Protein AF-A0A848XPH4-F1 (afdb_monomer_lite)

pLDDT: mean 78.01, std 22.47, range [37.09, 98.38]

Secondary structure (DSSP, 8-state):
------------------------PPTTPPP-EEEEEEEESSHHHHHHHHHHTTTSSS-EEEEEEEETTEEEEEEEEEEESSGGG-

Radius of gyration: 19.81 Å; chains: 1; bounding box: 33×53×61 Å

Sequence (86 aa):
MPLARPLYILLSAVLLVSQPLQGQTPPNQPLRYSVLVASMATLDDARSLQLEHNTDPVPFYIVPVQVNRAVYYRVLAGMFADRNDA

Foldseek 3Di:
DDDDDDDDPPDDDPPPPPPQPPVPQPVPDQQFDKDFPDKAQDPVVLVVVQVVCVPPPWHWDWGWDADPNGIIITIITHGHRDPVVD

Structure (mmCIF, N/CA/C/O backbone):
data_AF-A0A848XPH4-F1
#
_entry.id   AF-A0A848XPH4-F1
#
loop_
_atom_site.group_PDB
_atom_site.id
_atom_site.type_symbol
_atom_site.label_atom_id
_atom_site.label_alt_id
_atom_site.label_comp_id
_atom_site.label_asym_id
_atom_site.label_entity_id
_atom_site.label_seq_id
_atom_site.pdbx_PDB_ins_code
_atom_site.Cartn_x
_atom_site.Cartn_y
_atom_site.Cartn_z
_atom_site.occupancy
_atom_site.B_iso_or_equiv
_atom_site.auth_seq_id
_atom_site.auth_comp_id
_atom_site.auth_asym_id
_atom_site.auth_atom_id
_atom_site.pdbx_PDB_model_num
ATOM 1 N N . MET A 1 1 ? 1.080 45.271 41.436 1.00 41.47 1 MET A N 1
ATOM 2 C CA . MET A 1 1 ? -0.276 44.840 41.031 1.00 41.47 1 MET A CA 1
ATOM 3 C C . MET A 1 1 ? -0.174 44.163 39.668 1.00 41.47 1 MET A C 1
ATOM 5 O O . MET A 1 1 ? 0.305 44.814 38.747 1.00 41.47 1 MET A O 1
ATOM 9 N N . PRO A 1 2 ? -0.493 42.862 39.559 1.00 47.19 2 PRO A N 1
ATOM 10 C CA . PRO A 1 2 ? -0.270 42.062 38.357 1.00 47.19 2 PRO A CA 1
ATOM 11 C C . PRO A 1 2 ? -1.453 42.186 37.388 1.00 47.19 2 PRO A C 1
ATOM 13 O O . PRO A 1 2 ? -2.602 42.030 37.789 1.00 47.19 2 PRO A O 1
ATOM 16 N N . LEU A 1 3 ? -1.180 42.438 36.109 1.00 51.78 3 LEU A N 1
ATOM 17 C CA . LEU A 1 3 ? -2.174 42.320 35.042 1.00 51.78 3 LEU A CA 1
ATOM 18 C C . LEU A 1 3 ? -1.936 40.997 34.317 1.00 51.78 3 LEU A C 1
ATOM 20 O O . LEU A 1 3 ? -1.096 40.895 33.426 1.00 51.78 3 LEU A O 1
ATOM 24 N N . ALA A 1 4 ? -2.682 39.981 34.743 1.00 50.03 4 ALA A N 1
ATOM 25 C CA . ALA A 1 4 ? -2.900 38.773 33.969 1.00 50.03 4 ALA A CA 1
ATOM 26 C C . ALA A 1 4 ? -3.580 39.159 32.647 1.00 50.03 4 ALA A C 1
ATOM 28 O O . ALA A 1 4 ? -4.635 39.795 32.652 1.00 50.03 4 ALA A O 1
ATOM 29 N N . ARG A 1 5 ? -2.985 38.785 31.513 1.00 46.50 5 ARG A N 1
ATOM 30 C CA . ARG A 1 5 ? -3.669 38.810 30.218 1.00 46.50 5 ARG A CA 1
ATOM 31 C C . ARG A 1 5 ? -3.874 37.371 29.750 1.00 46.50 5 ARG A C 1
ATOM 33 O O . ARG A 1 5 ? -2.895 36.629 29.687 1.00 46.50 5 ARG A O 1
ATOM 40 N N . PRO A 1 6 ? -5.122 36.962 29.473 1.00 48.97 6 PRO A N 1
ATOM 41 C CA . PRO A 1 6 ? -5.424 35.601 29.080 1.00 48.97 6 PRO A CA 1
ATOM 42 C C . PRO A 1 6 ? -4.891 35.292 27.681 1.00 48.97 6 PRO A C 1
ATOM 44 O O . PRO A 1 6 ? -5.008 36.074 26.737 1.00 48.97 6 PRO A O 1
ATOM 47 N N . LEU A 1 7 ? -4.322 34.097 27.615 1.00 50.28 7 LEU A N 1
ATOM 48 C CA . LEU A 1 7 ? -4.031 33.286 26.450 1.00 50.28 7 LEU A CA 1
ATOM 49 C C . LEU A 1 7 ? -5.242 33.245 25.499 1.00 50.28 7 LEU A C 1
ATOM 51 O O . LEU A 1 7 ? -6.257 32.632 25.818 1.00 50.28 7 LEU A O 1
ATOM 55 N N . TYR A 1 8 ? -5.124 33.861 24.325 1.00 40.12 8 TYR A N 1
ATOM 56 C CA . TYR A 1 8 ? -6.000 33.590 23.184 1.00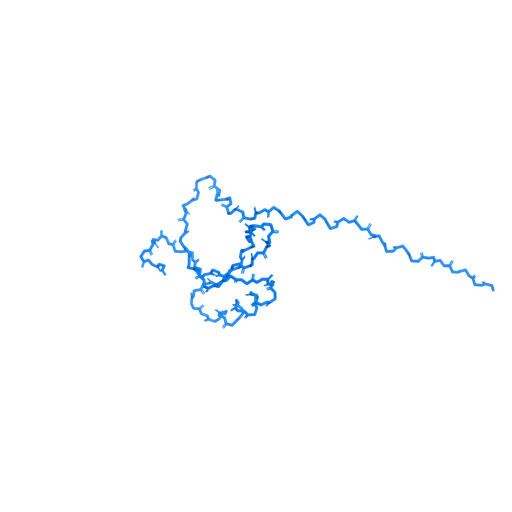 40.12 8 TYR A CA 1
ATOM 57 C C . TYR A 1 8 ? -5.221 32.719 22.197 1.00 40.12 8 TYR A C 1
ATOM 59 O O . TYR A 1 8 ? -4.618 33.213 21.247 1.00 40.12 8 TYR A O 1
ATOM 67 N N . ILE A 1 9 ? -5.198 31.406 22.443 1.00 45.38 9 ILE A N 1
ATOM 68 C CA . ILE A 1 9 ? -4.912 30.452 21.369 1.00 45.38 9 ILE A CA 1
ATOM 69 C C . ILE A 1 9 ? -6.168 30.457 20.505 1.00 45.38 9 ILE A C 1
ATOM 71 O O . ILE A 1 9 ? -7.228 30.011 20.942 1.00 45.38 9 ILE A O 1
ATOM 75 N N . LEU A 1 10 ? -6.052 31.042 19.313 1.00 41.69 10 LEU A N 1
ATOM 76 C CA . LEU A 1 10 ? -7.065 30.990 18.268 1.00 41.69 10 LEU A CA 1
ATOM 77 C C . LEU A 1 10 ? -7.369 29.524 17.956 1.00 41.69 10 LEU A C 1
ATOM 79 O O . LEU A 1 10 ? -6.642 28.836 17.242 1.00 41.69 10 LEU A O 1
ATOM 83 N N . LEU A 1 11 ? -8.449 29.061 18.570 1.00 41.25 11 LEU A N 1
ATOM 84 C CA . LEU A 1 11 ? -9.127 27.822 18.273 1.00 41.25 11 LEU A CA 1
ATOM 85 C C . LEU A 1 11 ? -9.841 27.989 16.924 1.00 41.25 11 LEU A C 1
ATOM 87 O O . LEU A 1 11 ? -10.510 28.995 16.695 1.00 41.25 11 LEU A O 1
ATOM 91 N N . SER A 1 12 ? -9.756 26.942 16.106 1.00 38.28 12 SER A N 1
ATOM 92 C CA . SER A 1 12 ? -10.683 26.625 15.011 1.00 38.28 12 SER A CA 1
ATOM 93 C C . SER A 1 12 ? -10.420 27.279 13.653 1.00 38.28 12 SER A C 1
ATOM 95 O O . SER A 1 12 ? -10.945 28.336 13.328 1.00 38.28 12 SER A O 1
ATOM 97 N N . ALA A 1 13 ? -9.745 26.524 12.787 1.00 40.22 13 ALA A N 1
ATOM 98 C CA . ALA A 1 13 ? -10.419 25.906 11.642 1.00 40.22 13 ALA A CA 1
ATOM 99 C C . ALA A 1 13 ? -9.509 24.822 11.051 1.00 40.22 13 ALA A C 1
ATOM 101 O O . ALA A 1 13 ? -8.935 24.977 9.976 1.00 40.22 13 ALA A O 1
ATOM 102 N N . VAL A 1 14 ? -9.379 23.690 11.750 1.00 39.06 14 VAL A N 1
ATOM 103 C CA . VAL A 1 14 ? -8.997 22.459 11.055 1.00 39.06 14 VAL A CA 1
ATOM 104 C C . VAL A 1 14 ? -10.218 22.066 10.228 1.00 39.06 14 VAL A C 1
ATOM 106 O O . VAL A 1 14 ? -11.087 21.323 10.676 1.00 39.06 14 VAL A O 1
ATOM 109 N N . LEU A 1 15 ? -10.316 22.625 9.022 1.00 37.09 15 LEU A N 1
ATOM 110 C CA . LEU A 1 15 ? -11.080 22.034 7.933 1.00 37.09 15 LEU A CA 1
ATOM 111 C C . LEU A 1 15 ? -10.375 20.715 7.593 1.00 37.09 15 LEU A C 1
ATOM 113 O O . LEU A 1 15 ? -9.642 20.613 6.613 1.00 37.09 15 LEU A O 1
ATOM 117 N N . LEU A 1 16 ? -10.572 19.694 8.434 1.00 39.16 16 LEU A N 1
ATOM 118 C CA . LEU A 1 16 ? -10.341 18.310 8.048 1.00 39.16 16 LEU A CA 1
ATOM 119 C C . LEU A 1 16 ? -11.475 17.968 7.082 1.00 39.16 16 LEU A C 1
ATOM 121 O O . LEU A 1 16 ? -12.456 17.307 7.415 1.00 39.16 16 LEU A O 1
ATOM 125 N N . VAL A 1 17 ? -11.375 18.510 5.872 1.00 38.94 17 VAL A N 1
ATOM 126 C CA . VAL A 1 17 ? -12.127 18.016 4.737 1.00 38.94 17 VAL A CA 1
ATOM 127 C C . VAL A 1 17 ? -11.568 16.622 4.495 1.00 38.94 17 VAL A C 1
ATOM 129 O O . VAL A 1 17 ? -10.605 16.433 3.760 1.00 38.94 17 VAL A O 1
ATOM 132 N N . SER A 1 18 ? -12.153 15.629 5.160 1.00 45.12 18 SER A N 1
ATOM 133 C CA . SER A 1 18 ? -12.068 14.234 4.752 1.00 45.12 18 SER A CA 1
ATOM 134 C C . SER A 1 18 ? -12.865 14.095 3.456 1.00 45.12 18 SER A C 1
ATOM 136 O O . SER A 1 18 ? -13.906 13.446 3.413 1.00 45.12 18 SER A O 1
ATOM 138 N N . GLN A 1 19 ? -12.411 14.763 2.391 1.00 45.22 19 GLN A N 1
ATOM 139 C CA . GLN A 1 19 ? -12.762 14.341 1.050 1.00 45.22 19 GLN A CA 1
ATOM 140 C C . GLN A 1 19 ? -12.301 12.889 0.979 1.00 45.22 19 GLN A C 1
ATOM 142 O O . GLN A 1 19 ? -11.133 12.620 1.288 1.00 45.22 19 GLN A O 1
ATOM 147 N N . PRO A 1 20 ? -13.177 11.931 0.639 1.00 43.00 20 PRO A N 1
ATOM 148 C CA . PRO A 1 20 ? -12.656 10.652 0.224 1.00 43.00 20 PRO A CA 1
ATOM 149 C C . PRO A 1 20 ? -11.710 10.985 -0.929 1.00 43.00 20 PRO A C 1
ATOM 151 O O . PRO A 1 20 ? -12.134 11.565 -1.928 1.00 43.00 20 PRO A O 1
ATOM 154 N N . LEU A 1 21 ? -10.424 10.668 -0.775 1.00 49.28 21 LEU A N 1
ATOM 155 C CA . LEU A 1 21 ? -9.490 10.569 -1.890 1.00 49.28 21 LEU A CA 1
ATOM 156 C C . LEU A 1 21 ? -9.952 9.375 -2.740 1.00 49.28 21 LEU A C 1
ATOM 158 O O . LEU A 1 21 ? -9.257 8.377 -2.890 1.00 49.28 21 LEU A O 1
ATOM 162 N N . GLN A 1 22 ? -11.175 9.437 -3.274 1.00 47.62 22 GLN A N 1
ATOM 163 C CA . GLN A 1 22 ? -11.480 8.779 -4.522 1.00 47.62 22 GLN A CA 1
ATOM 164 C C . GLN A 1 22 ? -10.481 9.404 -5.472 1.00 47.62 22 GLN A C 1
ATOM 166 O O . GLN A 1 22 ? -10.560 10.607 -5.705 1.00 47.62 22 GLN A O 1
ATOM 171 N N . GLY A 1 23 ? -9.482 8.630 -5.896 1.00 52.62 23 GLY A N 1
ATOM 172 C CA . GLY A 1 23 ? -8.514 9.059 -6.889 1.00 52.62 23 GLY A CA 1
ATOM 173 C C . GLY A 1 23 ? -9.284 9.603 -8.082 1.00 52.62 23 GLY A C 1
ATOM 174 O O . GLY A 1 23 ? -9.771 8.843 -8.916 1.00 52.62 23 GLY A O 1
ATOM 175 N N . GLN A 1 24 ? -9.472 10.919 -8.114 1.00 50.59 24 GLN A N 1
ATOM 176 C CA . GLN A 1 24 ? -10.050 11.611 -9.242 1.00 50.59 24 GLN A CA 1
ATOM 177 C C . GLN A 1 24 ? -8.934 11.620 -10.263 1.00 50.59 24 GLN A C 1
ATOM 179 O O . GLN A 1 24 ? -8.128 12.544 -10.317 1.00 50.59 24 GLN A O 1
ATOM 184 N N . THR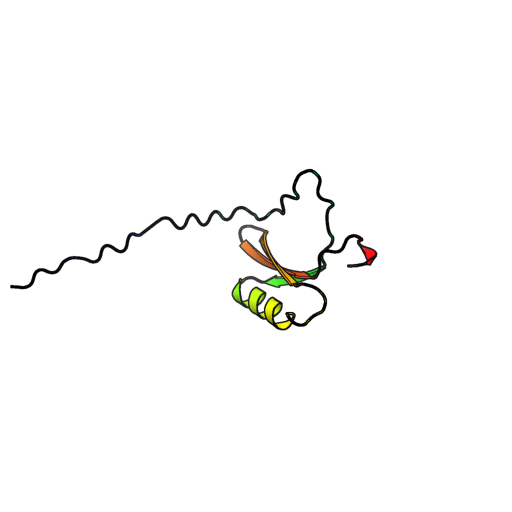 A 1 25 ? -8.824 10.517 -11.000 1.00 58.03 25 THR A N 1
ATOM 185 C CA . THR A 1 25 ? -7.982 10.453 -1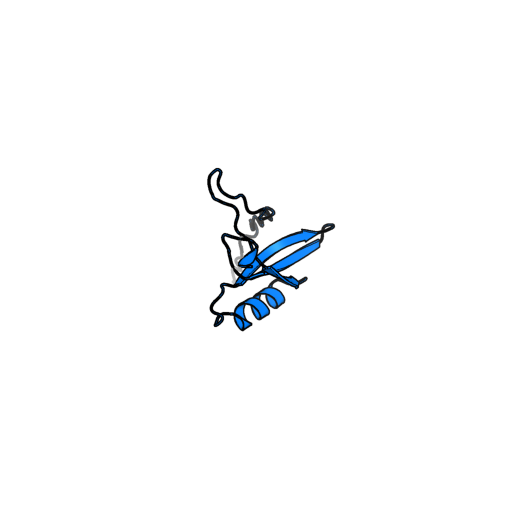2.184 1.00 58.03 25 THR A CA 1
ATOM 186 C C . THR A 1 25 ? -8.382 11.661 -13.027 1.00 58.03 25 THR A C 1
ATOM 188 O O . THR A 1 25 ? -9.569 11.772 -13.360 1.00 58.03 25 THR A O 1
ATOM 191 N N . PRO A 1 26 ? -7.469 12.608 -13.311 1.00 61.28 26 PRO A N 1
ATOM 192 C CA . PRO A 1 26 ? -7.786 13.731 -14.173 1.00 61.28 26 PRO A CA 1
ATOM 193 C C . PRO A 1 26 ? -8.427 13.190 -15.452 1.00 61.28 26 PRO A C 1
ATOM 195 O O . PRO A 1 26 ? -7.952 12.166 -15.963 1.00 61.28 26 PRO A O 1
ATOM 198 N N . PRO A 1 27 ? -9.505 13.811 -15.962 1.00 59.44 27 PRO A N 1
ATOM 199 C CA . PRO A 1 27 ? -10.072 13.393 -17.233 1.00 59.44 27 PRO A CA 1
ATOM 200 C C . PRO A 1 27 ? -8.921 13.427 -18.239 1.00 59.44 27 PRO A C 1
ATOM 202 O O . PRO A 1 27 ? -8.296 14.473 -18.403 1.00 59.44 27 PRO A O 1
ATOM 205 N N . ASN A 1 28 ? -8.602 12.272 -18.834 1.00 67.44 28 ASN A N 1
ATOM 206 C CA . ASN A 1 28 ? -7.471 12.028 -19.741 1.00 67.44 28 ASN A CA 1
ATOM 207 C C . ASN A 1 28 ? -6.145 11.481 -19.149 1.00 67.44 28 ASN A C 1
ATOM 209 O O . ASN A 1 28 ? -5.140 11.475 -19.858 1.00 67.44 28 ASN A O 1
ATOM 213 N N . GLN A 1 29 ? -6.112 10.966 -17.913 1.00 66.44 29 GLN A N 1
ATOM 214 C CA . GLN A 1 29 ? -5.003 10.113 -17.445 1.00 66.44 29 GLN A CA 1
ATOM 215 C C . GLN A 1 29 ? -5.383 8.620 -17.460 1.00 66.44 29 GLN A C 1
ATOM 217 O O . GLN A 1 29 ? -6.478 8.270 -17.015 1.00 66.44 29 GLN A O 1
ATOM 222 N N . PRO A 1 30 ? -4.505 7.726 -17.961 1.00 74.81 30 PRO A N 1
ATOM 223 C CA . PRO A 1 30 ? -4.762 6.292 -17.931 1.00 74.81 30 PRO A CA 1
ATOM 224 C C . PRO A 1 30 ? -4.776 5.785 -16.486 1.00 74.81 30 PRO A C 1
ATOM 226 O O . PRO A 1 30 ? -3.921 6.156 -15.678 1.00 74.81 30 PRO A O 1
ATOM 229 N N . LEU A 1 31 ? -5.743 4.919 -16.178 1.00 80.94 31 LEU A N 1
ATOM 230 C CA . LEU A 1 31 ? -5.813 4.235 -14.890 1.00 80.94 31 LEU A CA 1
ATOM 231 C C . LEU A 1 31 ? -4.557 3.378 -14.693 1.00 80.94 31 LEU A C 1
ATOM 233 O O . LEU A 1 31 ? -4.088 2.729 -15.628 1.00 80.94 31 LEU A O 1
ATOM 237 N N . ARG A 1 32 ? -4.023 3.385 -13.471 1.00 88.12 32 ARG A N 1
ATOM 238 C CA . ARG A 1 32 ? -2.889 2.553 -13.060 1.00 88.12 32 ARG A CA 1
ATOM 239 C C . ARG A 1 32 ? -3.364 1.450 -12.125 1.00 88.12 32 ARG A C 1
ATOM 241 O O . ARG A 1 32 ? -4.310 1.649 -11.362 1.00 88.12 32 ARG A O 1
ATOM 248 N N . TYR A 1 33 ? -2.688 0.313 -12.182 1.00 91.25 33 TYR A N 1
ATOM 249 C CA . TYR A 1 33 ? -2.883 -0.794 -11.258 1.00 91.25 33 TYR A CA 1
ATOM 250 C C . TYR A 1 33 ? -1.944 -0.656 -10.067 1.00 91.25 33 TYR A C 1
ATOM 252 O O . TYR A 1 33 ? -0.805 -0.215 -10.204 1.00 91.25 33 TYR A O 1
ATOM 260 N N . SER A 1 34 ? -2.421 -1.067 -8.902 1.00 95.00 34 SER A N 1
ATOM 261 C CA . SER A 1 34 ? -1.638 -1.088 -7.671 1.00 95.00 34 SER A CA 1
ATOM 262 C C . SER A 1 34 ? -2.059 -2.284 -6.842 1.00 95.00 34 SER A C 1
ATOM 264 O O . SER A 1 34 ? -3.233 -2.669 -6.845 1.00 95.00 34 SER A O 1
ATOM 266 N N . VAL A 1 35 ? -1.109 -2.860 -6.116 1.00 95.31 35 VAL A N 1
ATOM 267 C CA . VAL A 1 35 ? -1.347 -4.029 -5.270 1.00 95.31 35 VAL A CA 1
ATOM 268 C C . VAL A 1 35 ? -1.723 -3.563 -3.873 1.00 95.31 35 VAL A C 1
ATOM 270 O O . VAL A 1 35 ? -1.010 -2.767 -3.266 1.00 95.31 35 VAL A O 1
ATOM 273 N N . LEU A 1 36 ? -2.843 -4.057 -3.343 1.00 96.06 36 LEU A N 1
ATOM 274 C CA . LEU A 1 36 ? -3.203 -3.850 -1.941 1.00 96.06 36 LEU A CA 1
ATOM 275 C C . LEU A 1 36 ? -2.354 -4.760 -1.059 1.00 96.06 36 LEU A C 1
ATOM 277 O O . LEU A 1 36 ? -2.536 -5.972 -1.073 1.00 96.06 36 LEU A O 1
ATOM 281 N N . VAL A 1 37 ? -1.473 -4.155 -0.269 1.00 96.44 37 VAL A N 1
ATOM 282 C CA . VAL A 1 37 ? -0.583 -4.870 0.652 1.00 96.44 37 VAL A CA 1
ATOM 283 C C . VAL A 1 37 ? -1.262 -5.055 2.005 1.00 96.44 37 VAL A C 1
ATOM 2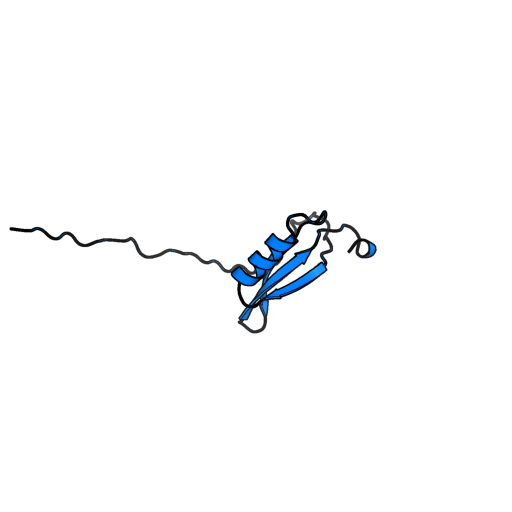85 O O . VAL A 1 37 ? -1.308 -6.158 2.539 1.00 96.44 37 VAL A O 1
ATOM 288 N N . ALA A 1 38 ? -1.835 -3.978 2.551 1.00 96.75 38 ALA A N 1
ATOM 289 C CA . ALA A 1 38 ? -2.491 -4.005 3.854 1.00 96.75 38 ALA A CA 1
ATOM 290 C C . ALA A 1 38 ? -3.620 -2.973 3.962 1.00 96.75 38 ALA A C 1
ATOM 292 O O . ALA A 1 38 ? -3.653 -1.973 3.246 1.00 96.75 38 ALA A O 1
ATOM 293 N N . SER A 1 39 ? -4.539 -3.200 4.901 1.00 97.12 39 SER A N 1
ATOM 294 C CA . SER A 1 39 ? -5.580 -2.247 5.292 1.00 97.12 39 SER A CA 1
ATOM 295 C C . SER A 1 39 ? -5.581 -2.121 6.810 1.00 97.12 39 SER A C 1
ATOM 297 O O . SER A 1 39 ? -5.913 -3.077 7.506 1.00 97.12 39 SER A O 1
ATOM 299 N N . MET A 1 40 ? -5.208 -0.951 7.319 1.00 97.06 40 MET A N 1
ATOM 300 C CA . MET A 1 40 ? -4.958 -0.724 8.743 1.00 97.06 40 MET A CA 1
ATOM 301 C C . MET A 1 40 ? -5.966 0.254 9.341 1.00 97.06 40 MET A C 1
ATOM 303 O O . MET A 1 40 ? -6.514 1.105 8.642 1.00 97.06 40 MET A O 1
ATOM 307 N N . ALA A 1 41 ? -6.243 0.120 10.638 1.00 96.69 41 ALA A N 1
ATOM 308 C CA . ALA A 1 41 ? -7.186 0.994 11.337 1.00 96.69 41 ALA A CA 1
ATOM 309 C C . ALA A 1 41 ? -6.567 2.350 11.721 1.00 96.69 41 ALA A C 1
ATOM 311 O O . ALA A 1 41 ? -7.291 3.329 11.891 1.00 96.69 41 ALA A O 1
ATOM 312 N N . THR A 1 42 ? -5.239 2.422 11.842 1.00 97.38 42 THR A N 1
ATOM 313 C CA . THR A 1 42 ? -4.516 3.641 12.220 1.00 97.38 42 THR A CA 1
ATOM 314 C C . THR A 1 42 ? -3.572 4.091 11.103 1.00 97.38 42 THR A C 1
ATOM 316 O O . THR A 1 42 ? -3.092 3.282 10.306 1.00 97.38 42 THR A O 1
ATOM 319 N N . LEU A 1 43 ? -3.325 5.403 11.026 1.00 97.75 43 LEU A N 1
ATOM 320 C CA . LEU A 1 43 ? -2.383 5.973 10.059 1.00 97.75 43 LEU A CA 1
ATOM 321 C C . LEU A 1 43 ? -0.930 5.641 10.421 1.00 97.75 43 LEU A C 1
ATOM 323 O O . LEU A 1 43 ? -0.109 5.467 9.525 1.00 97.75 43 LEU A O 1
ATOM 327 N N . ASP A 1 44 ? -0.612 5.561 11.713 1.00 98.38 44 ASP A N 1
ATOM 328 C CA . ASP A 1 44 ? 0.754 5.319 12.186 1.00 98.38 44 ASP A CA 1
ATOM 329 C C . ASP A 1 44 ? 1.221 3.889 11.891 1.00 98.38 44 ASP A C 1
ATOM 331 O O . ASP A 1 44 ? 2.362 3.708 11.461 1.00 98.38 44 ASP A O 1
ATOM 335 N N . ASP A 1 45 ? 0.336 2.893 11.999 1.00 98.06 45 ASP A N 1
ATOM 336 C CA . ASP A 1 45 ? 0.647 1.524 11.565 1.00 98.06 45 ASP A CA 1
ATOM 337 C C . ASP A 1 45 ? 0.910 1.492 10.051 1.00 98.06 45 ASP A C 1
ATOM 339 O O . ASP A 1 45 ? 1.897 0.918 9.589 1.00 98.06 45 ASP A O 1
ATOM 343 N N . ALA A 1 46 ? 0.068 2.181 9.267 1.00 98.19 46 ALA A N 1
ATOM 344 C CA . ALA A 1 46 ? 0.209 2.237 7.812 1.00 98.19 46 ALA A CA 1
ATOM 345 C C . ALA A 1 46 ? 1.511 2.931 7.386 1.00 98.19 46 ALA A C 1
ATOM 347 O O . ALA A 1 46 ? 2.163 2.493 6.438 1.00 98.19 46 ALA A O 1
ATOM 348 N N . ARG A 1 47 ? 1.915 3.991 8.098 1.00 98.19 47 ARG A N 1
ATOM 349 C CA . ARG A 1 47 ? 3.197 4.681 7.891 1.00 98.19 47 ARG A CA 1
ATOM 350 C C . ARG A 1 47 ? 4.384 3.820 8.279 1.00 98.19 47 ARG A C 1
ATOM 352 O O . ARG A 1 47 ? 5.365 3.818 7.547 1.00 98.19 47 ARG A O 1
ATOM 359 N N . SER A 1 48 ? 4.295 3.096 9.391 1.00 98.06 48 SER A N 1
ATOM 360 C CA . SER A 1 48 ? 5.343 2.159 9.807 1.00 98.06 48 SER A CA 1
ATOM 361 C C . SER A 1 48 ? 5.603 1.127 8.709 1.00 98.06 48 SER A C 1
ATOM 363 O O . SER A 1 48 ? 6.747 0.968 8.293 1.00 98.06 48 SER A O 1
ATOM 365 N N . LEU A 1 49 ? 4.539 0.536 8.149 1.00 96.50 49 LEU A N 1
ATOM 366 C CA . LEU A 1 49 ? 4.658 -0.406 7.034 1.00 96.50 49 LEU A CA 1
ATOM 367 C C . LEU A 1 49 ? 5.214 0.256 5.763 1.00 96.50 49 LEU A C 1
ATOM 369 O O . LEU A 1 49 ? 6.085 -0.299 5.105 1.00 96.50 49 LEU A O 1
ATOM 373 N N . GLN A 1 50 ? 4.746 1.455 5.406 1.00 95.88 50 GLN A N 1
ATOM 374 C CA . GLN A 1 50 ? 5.277 2.175 4.242 1.00 95.88 50 GLN A CA 1
ATOM 375 C C . GLN A 1 50 ? 6.787 2.441 4.375 1.00 95.88 50 GLN A C 1
ATOM 377 O O . GLN A 1 50 ? 7.523 2.319 3.399 1.00 95.88 50 GLN A O 1
ATOM 382 N N . LEU A 1 51 ? 7.244 2.819 5.573 1.00 96.06 51 LEU A N 1
ATOM 383 C CA . LEU A 1 51 ? 8.649 3.111 5.851 1.00 96.06 51 LEU A CA 1
ATOM 384 C C . LEU A 1 51 ? 9.523 1.854 5.827 1.00 96.06 51 LEU A C 1
ATOM 386 O O . LEU A 1 51 ? 10.652 1.933 5.345 1.00 96.06 51 LEU A O 1
ATOM 390 N N . GLU A 1 52 ? 9.006 0.716 6.297 1.00 96.31 52 GLU A N 1
ATOM 391 C CA . GLU A 1 52 ? 9.685 -0.586 6.224 1.00 96.31 52 GLU A CA 1
ATOM 392 C C . GLU A 1 52 ? 10.059 -0.953 4.779 1.00 96.31 52 GLU A C 1
ATOM 394 O O . GLU A 1 52 ? 11.148 -1.463 4.532 1.00 96.31 52 GLU A O 1
ATOM 399 N N . HIS A 1 53 ? 9.203 -0.592 3.821 1.00 93.31 53 HIS A N 1
ATOM 400 C CA . HIS A 1 53 ? 9.379 -0.871 2.395 1.00 93.31 53 HIS A CA 1
ATOM 401 C C . HIS A 1 53 ? 9.985 0.292 1.586 1.00 93.31 53 HIS A C 1
ATOM 403 O O . HIS A 1 53 ? 10.008 0.256 0.358 1.00 93.31 53 HIS A O 1
ATOM 409 N N . ASN A 1 54 ? 10.505 1.345 2.226 1.00 87.81 54 ASN A N 1
ATOM 410 C CA . ASN A 1 54 ? 10.996 2.534 1.509 1.00 87.81 54 ASN A CA 1
ATOM 411 C C . ASN A 1 54 ? 12.279 2.286 0.684 1.00 87.81 54 ASN A C 1
ATOM 413 O O . ASN A 1 54 ? 12.659 3.112 -0.144 1.00 87.81 54 ASN A O 1
ATOM 417 N N . THR A 1 55 ? 12.970 1.169 0.919 1.00 90.75 55 THR A N 1
ATOM 418 C CA . THR A 1 55 ? 14.139 0.748 0.130 1.00 90.75 55 THR A CA 1
ATOM 419 C C . THR A 1 55 ? 13.782 -0.165 -1.037 1.00 90.75 55 THR A C 1
ATOM 421 O O . THR A 1 55 ? 14.667 -0.514 -1.820 1.00 90.75 55 THR A O 1
ATOM 424 N N . ASP A 1 56 ? 12.518 -0.571 -1.154 1.00 91.62 56 ASP A N 1
ATOM 425 C CA . ASP A 1 56 ? 12.084 -1.455 -2.223 1.00 91.62 56 ASP A CA 1
ATOM 426 C C . ASP A 1 56 ? 12.086 -0.714 -3.569 1.00 91.62 56 ASP A C 1
ATOM 428 O O . ASP A 1 56 ? 11.837 0.492 -3.638 1.00 91.62 56 ASP A O 1
ATOM 432 N N . PRO A 1 57 ? 12.337 -1.423 -4.682 1.00 92.38 57 PRO A N 1
ATOM 433 C CA . PRO A 1 57 ? 12.346 -0.815 -6.013 1.00 92.38 57 PRO A CA 1
ATOM 434 C C . PRO A 1 57 ? 10.956 -0.346 -6.474 1.00 92.38 57 PRO A C 1
ATOM 436 O O . PRO A 1 57 ? 10.842 0.337 -7.493 1.00 92.38 57 PRO A O 1
ATOM 439 N N . VAL A 1 58 ? 9.898 -0.720 -5.751 1.00 93.19 58 VAL A N 1
ATOM 440 C CA . VAL A 1 58 ? 8.508 -0.367 -6.042 1.00 93.19 58 VAL A CA 1
ATOM 441 C C . VAL A 1 58 ? 8.031 0.653 -5.007 1.00 93.19 58 VAL A C 1
ATOM 443 O O . VAL A 1 58 ? 8.213 0.425 -3.816 1.00 93.19 58 VAL A O 1
ATOM 446 N N . PRO A 1 59 ? 7.391 1.764 -5.412 1.00 92.88 59 PRO A N 1
ATOM 447 C CA . PRO A 1 59 ? 6.917 2.765 -4.465 1.00 92.88 59 PRO A CA 1
ATOM 448 C C . PRO A 1 59 ? 5.708 2.264 -3.669 1.00 92.88 59 PRO A C 1
ATOM 450 O O . PRO A 1 59 ? 4.768 1.709 -4.239 1.00 92.88 59 PRO A O 1
ATOM 453 N N . PHE A 1 60 ? 5.690 2.553 -2.369 1.00 95.69 60 PHE A N 1
ATOM 454 C CA . PHE A 1 60 ? 4.550 2.304 -1.486 1.00 95.69 60 PHE A CA 1
ATOM 455 C C . PHE A 1 60 ? 3.868 3.622 -1.118 1.00 95.69 60 PHE A C 1
ATOM 457 O O . PHE A 1 60 ? 4.529 4.631 -0.863 1.00 95.69 60 PHE A O 1
ATOM 464 N N . TYR A 1 61 ? 2.538 3.626 -1.062 1.00 95.25 61 TYR A N 1
ATOM 465 C CA . TYR A 1 61 ? 1.754 4.804 -0.693 1.00 95.25 61 TYR A CA 1
ATOM 466 C C . TYR A 1 61 ? 0.481 4.436 0.069 1.00 95.25 61 TYR A C 1
ATOM 468 O O . TYR A 1 61 ? -0.011 3.311 0.005 1.00 95.25 61 TYR A O 1
ATOM 476 N N . ILE A 1 62 ? -0.045 5.406 0.819 1.00 96.56 62 ILE A N 1
ATOM 477 C CA . ILE A 1 62 ? -1.193 5.220 1.710 1.00 96.56 62 ILE A CA 1
ATOM 478 C C . ILE A 1 62 ? -2.402 5.966 1.153 1.00 96.56 62 ILE A C 1
ATOM 480 O O . ILE A 1 62 ? -2.308 7.148 0.822 1.00 96.56 62 ILE A O 1
ATOM 484 N N . VAL A 1 63 ? -3.554 5.296 1.106 1.00 95.50 63 VAL A N 1
ATOM 485 C CA . VAL A 1 63 ? -4.839 5.896 0.727 1.00 95.50 63 VAL A CA 1
ATOM 486 C C . VAL 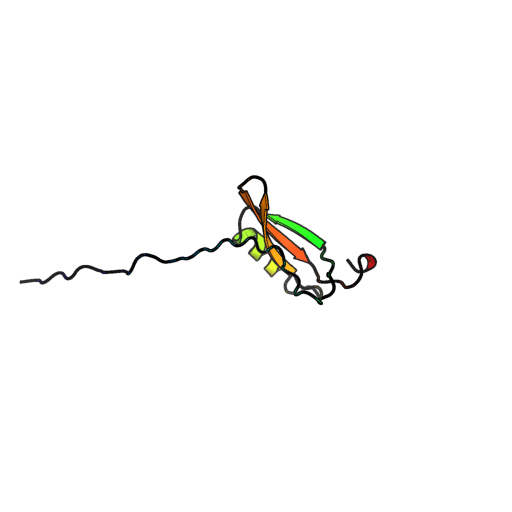A 1 63 ? -5.860 5.689 1.850 1.00 95.50 63 VAL A C 1
ATOM 488 O O . VAL A 1 63 ? -6.130 4.541 2.219 1.00 95.50 63 VAL A O 1
ATOM 491 N N . PRO A 1 64 ? -6.461 6.762 2.398 1.00 95.56 64 PRO A N 1
ATOM 492 C CA . PRO A 1 64 ? -7.568 6.634 3.335 1.00 95.56 64 PRO A CA 1
ATOM 493 C C . PRO A 1 64 ? -8.846 6.233 2.589 1.00 95.56 64 PRO A C 1
ATOM 495 O O . PRO A 1 64 ? -9.231 6.856 1.600 1.00 95.56 64 PRO A O 1
ATOM 498 N N . VAL A 1 65 ? -9.530 5.202 3.079 1.00 94.44 65 VAL A N 1
ATOM 499 C CA . VAL A 1 65 ? -10.776 4.686 2.505 1.00 94.44 65 VAL A CA 1
ATOM 500 C C . VAL A 1 65 ? -11.824 4.547 3.597 1.00 94.44 65 VAL A C 1
ATOM 502 O O . VAL A 1 65 ? -11.568 3.970 4.652 1.00 94.44 65 VAL A O 1
ATOM 505 N N . GLN A 1 66 ? -13.030 5.045 3.332 1.00 95.62 66 GLN A N 1
ATOM 506 C CA . GLN A 1 66 ? -14.162 4.885 4.235 1.00 95.62 66 GLN A CA 1
ATOM 507 C C . GLN A 1 66 ? -14.906 3.579 3.926 1.00 95.62 66 GLN A C 1
ATOM 509 O O . GLN A 1 66 ? -15.389 3.379 2.813 1.00 95.62 66 GLN A O 1
ATOM 514 N N . VAL A 1 67 ? -15.020 2.696 4.918 1.00 90.94 67 VAL A N 1
ATOM 515 C CA . VAL A 1 67 ? -15.754 1.426 4.844 1.00 90.94 67 VAL A CA 1
ATOM 516 C C . VAL A 1 67 ? -16.701 1.364 6.037 1.00 90.94 67 VAL A C 1
ATOM 518 O O . VAL A 1 67 ? -16.261 1.429 7.179 1.00 90.94 67 VAL A O 1
ATOM 521 N N . ASN A 1 68 ? -18.011 1.263 5.791 1.00 93.00 68 ASN A N 1
ATOM 522 C CA . ASN A 1 68 ? -19.034 1.161 6.843 1.00 93.00 68 ASN A CA 1
ATOM 523 C C . ASN A 1 68 ? -18.897 2.218 7.959 1.00 93.00 68 ASN A C 1
ATOM 525 O O . ASN A 1 68 ? -18.998 1.903 9.141 1.00 93.00 68 ASN A O 1
ATOM 529 N N . ARG A 1 69 ? -18.680 3.485 7.579 1.00 92.56 69 ARG A N 1
ATOM 530 C CA . ARG A 1 69 ? -18.465 4.641 8.480 1.00 92.56 69 ARG A CA 1
ATOM 531 C C . ARG A 1 69 ? -17.152 4.633 9.279 1.00 92.56 69 ARG A C 1
ATOM 533 O O . ARG A 1 69 ? -16.894 5.617 9.962 1.00 92.56 69 ARG A O 1
ATOM 540 N N . ALA A 1 70 ? -16.308 3.614 9.150 1.00 93.62 70 ALA A N 1
ATOM 541 C CA . ALA A 1 70 ? -14.944 3.618 9.671 1.00 93.62 70 ALA A CA 1
ATOM 542 C C . ALA A 1 70 ? -13.947 4.027 8.575 1.00 93.62 70 ALA A C 1
ATOM 544 O O . ALA A 1 70 ? -14.162 3.745 7.395 1.00 93.62 70 ALA A O 1
ATOM 545 N N . VAL A 1 71 ? -12.863 4.704 8.956 1.00 95.00 71 VAL A N 1
ATOM 546 C CA . VAL A 1 71 ? -11.748 5.017 8.051 1.00 95.00 71 VAL A CA 1
ATOM 547 C C . VAL A 1 71 ? -10.676 3.953 8.225 1.00 95.00 71 VAL A C 1
ATOM 549 O O . VAL A 1 71 ? -10.260 3.672 9.345 1.00 95.00 71 VAL A O 1
ATOM 552 N N . TYR A 1 72 ? -10.226 3.392 7.110 1.00 96.25 72 TYR A N 1
ATOM 553 C CA . TYR A 1 72 ? -9.070 2.512 7.041 1.00 96.25 72 TYR A CA 1
ATOM 554 C C . TYR A 1 72 ? -7.992 3.151 6.174 1.00 96.25 72 TYR A C 1
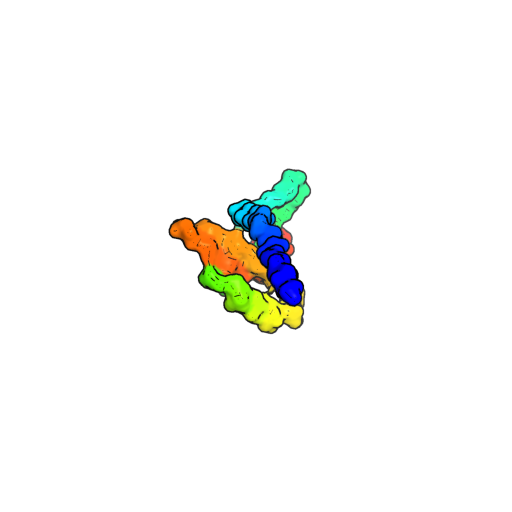ATOM 556 O O . TYR A 1 72 ? -8.288 3.828 5.190 1.00 96.25 72 TYR A O 1
ATOM 564 N N . TYR A 1 73 ? -6.739 2.897 6.514 1.00 97.56 73 TYR A N 1
ATOM 565 C CA . TYR A 1 73 ? -5.568 3.350 5.780 1.00 97.56 73 TYR A CA 1
ATOM 566 C C . TYR A 1 73 ? -5.026 2.169 4.986 1.00 97.56 73 TYR A C 1
ATOM 568 O O . TYR A 1 73 ? -4.477 1.221 5.549 1.00 97.56 73 TYR A O 1
ATOM 576 N N . ARG A 1 74 ? -5.251 2.185 3.671 1.00 97.50 74 ARG A N 1
ATOM 577 C CA . ARG A 1 74 ? -4.768 1.136 2.772 1.00 97.50 74 ARG A CA 1
ATOM 578 C C . ARG A 1 74 ? -3.356 1.455 2.322 1.00 97.50 74 ARG A C 1
ATOM 580 O O . ARG A 1 74 ? -3.127 2.546 1.809 1.00 97.50 74 ARG A O 1
ATOM 587 N N . VAL A 1 75 ? -2.450 0.499 2.483 1.00 96.88 75 VAL A N 1
ATOM 588 C CA . VAL A 1 75 ? -1.085 0.557 1.959 1.00 96.88 75 VAL A CA 1
ATOM 589 C C . VAL A 1 75 ? -1.071 -0.157 0.613 1.00 96.88 75 VAL A C 1
ATOM 591 O O . VAL A 1 75 ? -1.456 -1.325 0.514 1.00 96.88 75 VAL A O 1
ATOM 594 N N . LEU A 1 76 ? -0.682 0.575 -0.423 1.00 96.75 76 LEU A N 1
ATOM 595 C CA . LEU A 1 76 ? -0.660 0.139 -1.813 1.00 96.75 76 LEU A CA 1
ATOM 596 C C . LEU A 1 76 ? 0.780 0.147 -2.328 1.00 96.75 76 LEU A C 1
ATOM 598 O O . LEU A 1 76 ? 1.534 1.065 -2.007 1.00 96.75 76 LEU A O 1
ATOM 602 N N . ALA A 1 77 ? 1.133 -0.845 -3.143 1.00 95.69 77 ALA A N 1
ATOM 603 C CA . ALA A 1 77 ? 2.421 -0.935 -3.819 1.00 95.69 77 ALA A CA 1
ATOM 604 C C . ALA A 1 77 ? 2.264 -0.725 -5.330 1.00 95.69 77 ALA A C 1
ATOM 606 O O . ALA A 1 77 ? 1.392 -1.317 -5.974 1.00 95.69 77 ALA A O 1
ATOM 607 N N . GLY A 1 78 ? 3.142 0.108 -5.881 1.00 92.25 78 GLY A N 1
ATOM 608 C CA . GLY A 1 78 ? 3.303 0.333 -7.311 1.00 92.25 78 GLY A CA 1
ATOM 609 C C . GLY A 1 78 ? 2.204 1.166 -7.964 1.00 92.25 78 GLY A C 1
ATOM 610 O O . GLY A 1 78 ? 1.185 1.508 -7.370 1.00 92.25 78 GLY A O 1
ATOM 611 N N . MET A 1 79 ? 2.439 1.529 -9.221 1.00 90.62 79 MET A N 1
ATOM 612 C CA . MET A 1 79 ? 1.512 2.268 -10.086 1.00 90.62 79 MET A CA 1
ATOM 613 C C . MET A 1 79 ? 1.700 1.769 -11.523 1.00 90.62 79 MET A C 1
ATOM 615 O O . MET A 1 79 ? 2.228 2.463 -12.394 1.00 90.62 79 MET A O 1
ATOM 619 N N . PHE A 1 80 ? 1.335 0.513 -11.741 1.00 90.44 80 PHE A N 1
ATOM 620 C CA . PHE A 1 80 ? 1.610 -0.253 -12.947 1.00 90.44 80 PHE A CA 1
ATOM 621 C C . PHE A 1 80 ? 0.686 0.133 -14.106 1.00 90.44 80 PHE A C 1
ATOM 623 O O . PHE A 1 80 ? -0.451 0.566 -13.909 1.00 90.44 80 PHE A O 1
ATOM 630 N N . ALA A 1 81 ? 1.192 0.029 -15.337 1.00 88.06 81 ALA A N 1
ATOM 631 C CA . ALA A 1 81 ? 0.418 0.315 -16.546 1.00 88.06 81 ALA A CA 1
ATOM 632 C C . ALA A 1 81 ? -0.529 -0.837 -16.905 1.00 88.06 81 ALA A C 1
ATOM 634 O O . ALA A 1 81 ? -1.668 -0.595 -17.301 1.00 88.06 81 ALA A O 1
ATOM 635 N N . ASP A 1 82 ? -0.045 -2.068 -16.752 1.00 87.44 82 ASP A N 1
ATOM 636 C CA . ASP A 1 82 ? -0.770 -3.297 -17.035 1.00 87.44 82 ASP A CA 1
ATOM 637 C C . ASP A 1 82 ? -1.075 -4.043 -15.732 1.00 87.44 82 ASP A C 1
ATOM 639 O O . ASP A 1 82 ? -0.381 -3.895 -14.725 1.00 87.44 82 ASP A O 1
ATOM 643 N N . ARG A 1 83 ? -2.130 -4.854 -15.753 1.00 87.19 83 ARG A N 1
ATOM 644 C CA . ARG A 1 83 ? -2.495 -5.714 -14.630 1.00 87.19 83 ARG A CA 1
ATOM 645 C C . ARG A 1 83 ? -1.472 -6.830 -14.423 1.00 87.19 83 ARG A C 1
ATOM 647 O O . ARG A 1 83 ? -1.304 -7.262 -13.296 1.00 87.19 83 ARG A O 1
ATOM 654 N N . ASN A 1 84 ? -0.837 -7.314 -15.488 1.00 90.12 84 ASN A N 1
ATOM 655 C CA . ASN A 1 84 ? 0.143 -8.400 -15.414 1.00 90.12 84 ASN A CA 1
ATOM 656 C C . ASN A 1 84 ? 1.468 -7.968 -14.768 1.00 90.12 84 ASN A C 1
ATOM 658 O O . ASN A 1 84 ? 2.237 -8.826 -14.346 1.00 90.12 84 ASN A O 1
ATOM 662 N N . ASP A 1 85 ? 1.718 -6.659 -14.696 1.00 86.19 85 ASP A N 1
ATOM 663 C CA . ASP A 1 85 ? 2.895 -6.083 -14.041 1.00 86.19 85 ASP A CA 1
ATOM 664 C C . ASP A 1 85 ? 2.681 -5.865 -12.528 1.00 86.19 85 ASP A C 1
ATOM 666 O O . ASP A 1 85 ? 3.638 -5.540 -11.826 1.00 86.19 85 ASP A O 1
ATOM 670 N N . ALA A 1 86 ? 1.435 -5.995 -12.049 1.00 80.44 86 ALA A N 1
ATOM 671 C CA . ALA A 1 86 ? 1.021 -5.790 -10.660 1.00 80.44 86 ALA A CA 1
ATOM 672 C C . ALA A 1 86 ? 0.939 -7.119 -9.900 1.00 80.44 86 ALA A C 1
ATOM 674 O O . ALA A 1 86 ? 1.532 -7.196 -8.802 1.00 80.44 86 ALA A O 1
#